Protein AF-A0A383EZB0-F1 (afdb_monomer_lite)

Structure (mmCIF, N/CA/C/O backbone):
data_AF-A0A383EZB0-F1
#
_entry.id   AF-A0A383EZB0-F1
#
loop_
_atom_site.group_PDB
_atom_site.id
_atom_site.type_symbol
_atom_site.label_atom_id
_atom_site.label_alt_id
_atom_site.label_comp_id
_atom_site.label_asym_id
_atom_site.label_entity_id
_atom_site.label_seq_id
_atom_site.pdbx_PDB_ins_code
_atom_site.Cartn_x
_atom_site.Cartn_y
_atom_site.Cartn_z
_atom_site.occupancy
_atom_site.B_iso_or_equiv
_atom_site.auth_seq_id
_atom_site.auth_comp_id
_atom_site.auth_asym_id
_atom_site.auth_atom_id
_atom_site.pdbx_PDB_model_num
ATOM 1 N N . MET A 1 1 ? 1.396 16.298 8.522 1.00 77.06 1 MET A N 1
ATOM 2 C CA . MET A 1 1 ? 2.085 14.997 8.335 1.00 77.06 1 MET A CA 1
ATOM 3 C C . MET A 1 1 ? 1.177 13.913 7.746 1.00 77.06 1 MET A C 1
ATOM 5 O O . MET A 1 1 ? 1.414 13.510 6.615 1.00 77.06 1 MET A O 1
ATOM 9 N N . GLN A 1 2 ? 0.131 13.459 8.454 1.00 80.75 2 GLN A N 1
ATOM 10 C CA . GLN A 1 2 ? -0.732 12.350 7.997 1.00 80.75 2 GLN A CA 1
ATOM 11 C C . GLN A 1 2 ? -1.345 12.574 6.601 1.00 80.75 2 GLN A C 1
ATOM 13 O O . GLN A 1 2 ? -1.314 11.677 5.764 1.00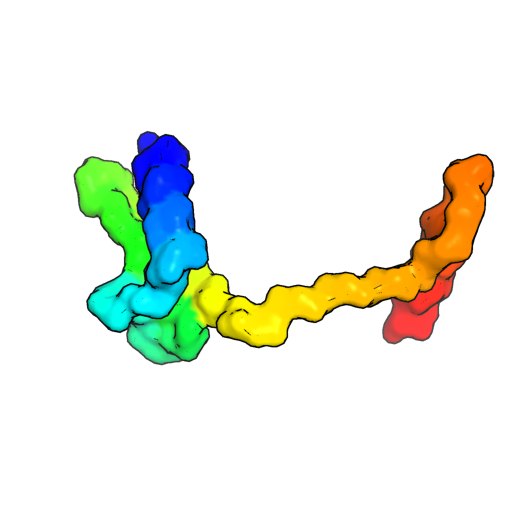 80.75 2 GLN A O 1
ATOM 18 N N . GLN A 1 3 ? -1.837 13.783 6.313 1.00 89.75 3 GLN A N 1
ATOM 19 C CA . GLN A 1 3 ? -2.406 14.123 5.001 1.00 89.75 3 GLN A CA 1
ATOM 20 C C . GLN A 1 3 ? -1.378 14.029 3.856 1.00 89.75 3 GLN A C 1
ATOM 22 O O . GLN A 1 3 ? -1.700 13.546 2.774 1.00 89.75 3 GLN A O 1
ATOM 27 N N . GLN A 1 4 ? -0.122 14.421 4.103 1.00 85.75 4 GLN A N 1
ATOM 28 C CA . GLN A 1 4 ? 0.953 14.344 3.105 1.00 85.75 4 GLN A CA 1
ATOM 29 C C . GLN A 1 4 ? 1.316 12.886 2.780 1.00 85.75 4 GLN A C 1
ATOM 31 O O . GLN A 1 4 ? 1.516 12.547 1.615 1.00 85.75 4 GLN A O 1
ATOM 36 N N . LEU A 1 5 ? 1.353 12.012 3.796 1.00 83.38 5 LEU A N 1
ATOM 37 C CA . LEU A 1 5 ? 1.570 10.573 3.606 1.00 83.38 5 LEU A CA 1
ATOM 38 C C . LEU A 1 5 ? 0.405 9.921 2.856 1.00 83.38 5 LEU A C 1
ATOM 40 O O . LEU A 1 5 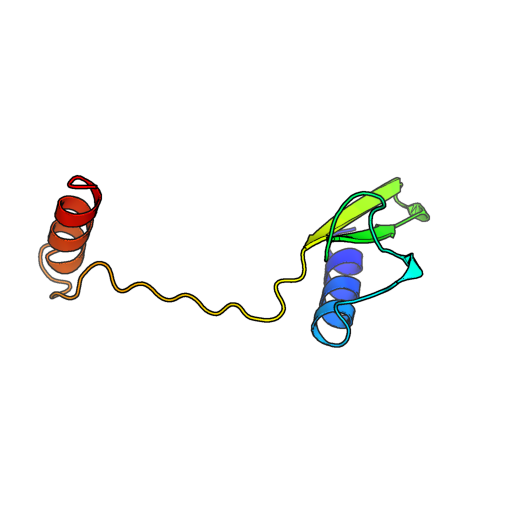? 0.652 9.183 1.908 1.00 83.38 5 LEU A O 1
ATOM 44 N N . LYS A 1 6 ? -0.849 10.238 3.216 1.00 87.19 6 LYS A N 1
ATOM 45 C CA . LYS A 1 6 ? -2.042 9.735 2.512 1.00 87.19 6 LYS A CA 1
ATOM 46 C C . LYS A 1 6 ? -2.018 10.086 1.025 1.00 87.19 6 LYS A C 1
ATOM 48 O O . LYS A 1 6 ? -2.242 9.210 0.196 1.00 87.19 6 LYS A O 1
ATOM 53 N N . LYS A 1 7 ? -1.683 11.336 0.686 1.00 91.75 7 LYS A N 1
ATOM 54 C CA . LYS A 1 7 ? -1.563 11.772 -0.712 1.00 91.75 7 LYS A CA 1
ATOM 55 C C . LYS A 1 7 ? -0.530 10.940 -1.479 1.00 91.75 7 LYS A C 1
ATOM 57 O O . LYS A 1 7 ? -0.835 10.436 -2.553 1.00 91.75 7 LYS A O 1
ATOM 62 N N . LYS A 1 8 ? 0.660 10.730 -0.906 1.00 87.88 8 LYS A N 1
ATOM 63 C CA . LYS A 1 8 ? 1.700 9.917 -1.554 1.00 87.88 8 LYS A CA 1
ATOM 64 C C . LYS A 1 8 ? 1.341 8.438 -1.641 1.00 87.88 8 LYS A C 1
ATOM 66 O O . LYS A 1 8 ? 1.661 7.811 -2.640 1.00 87.88 8 LYS A O 1
ATOM 71 N N . LEU A 1 9 ? 0.665 7.876 -0.643 1.00 88.62 9 LEU A N 1
ATOM 72 C CA . LEU A 1 9 ? 0.189 6.493 -0.710 1.00 88.62 9 LEU A CA 1
ATOM 73 C C . LEU A 1 9 ? -0.838 6.304 -1.830 1.00 88.62 9 LEU A C 1
ATOM 75 O O . LEU A 1 9 ? -0.752 5.316 -2.547 1.00 88.62 9 LEU A O 1
ATOM 79 N N . ALA A 1 10 ? -1.735 7.270 -2.052 1.00 89.75 10 ALA A N 1
ATOM 80 C CA . ALA A 1 10 ? -2.663 7.226 -3.182 1.00 89.75 10 ALA A CA 1
ATOM 81 C C . ALA A 1 10 ? -1.939 7.219 -4.544 1.00 89.75 10 ALA A C 1
ATOM 83 O O . ALA A 1 10 ? -2.376 6.537 -5.467 1.00 89.75 10 ALA A O 1
ATOM 84 N N . GLU A 1 11 ? -0.807 7.922 -4.667 1.00 90.88 11 GLU A N 1
ATOM 85 C CA . GLU A 1 11 ? 0.067 7.830 -5.849 1.00 90.88 11 GLU A CA 1
ATOM 86 C C . GLU A 1 11 ? 0.668 6.416 -5.985 1.00 90.88 11 GLU A C 1
ATOM 88 O O . GLU A 1 11 ? 0.697 5.862 -7.084 1.00 90.88 11 GLU A O 1
ATOM 93 N N . ARG A 1 12 ? 1.089 5.789 -4.874 1.00 90.00 12 ARG A N 1
ATOM 94 C CA . ARG A 1 12 ? 1.655 4.425 -4.876 1.00 90.00 12 ARG A CA 1
ATOM 95 C C . ARG A 1 12 ? 0.631 3.327 -5.119 1.00 90.00 12 ARG A C 1
ATOM 97 O O . ARG A 1 12 ? 1.014 2.284 -5.615 1.00 90.00 12 ARG A O 1
ATOM 104 N N . LEU A 1 13 ? -0.657 3.562 -4.894 1.00 85.75 13 LEU A N 1
ATOM 105 C CA . LEU A 1 13 ? -1.690 2.621 -5.338 1.00 85.75 13 LEU A CA 1
ATOM 106 C C . LEU A 1 13 ? -1.756 2.500 -6.871 1.00 85.75 13 LEU A C 1
ATOM 108 O O . LEU A 1 13 ? -2.136 1.453 -7.376 1.00 85.75 13 LEU A O 1
ATOM 112 N N . LYS A 1 14 ? -1.378 3.551 -7.614 1.00 88.12 14 LYS A N 1
ATOM 113 C CA . LYS A 1 14 ? -1.332 3.532 -9.089 1.00 88.12 14 LYS A CA 1
ATOM 114 C C . LYS A 1 14 ? 0.014 3.054 -9.628 1.00 88.12 14 LYS A C 1
ATOM 116 O O . LYS A 1 14 ? 0.074 2.418 -10.673 1.00 88.12 14 LYS A O 1
ATOM 121 N N . THR A 1 15 ? 1.099 3.393 -8.935 1.00 89.44 15 THR A N 1
ATOM 122 C CA . THR A 1 15 ? 2.463 2.997 -9.311 1.00 89.44 15 THR A CA 1
ATOM 123 C C . THR A 1 15 ? 3.224 2.560 -8.057 1.00 89.44 15 THR A C 1
ATOM 125 O O . THR A 1 15 ? 3.946 3.363 -7.454 1.00 89.44 15 THR A O 1
ATOM 128 N N . PRO A 1 16 ? 3.017 1.308 -7.610 1.00 90.06 16 PRO A N 1
ATOM 129 C CA . PRO A 1 16 ? 3.520 0.841 -6.319 1.00 90.06 16 PRO A CA 1
ATOM 130 C C . PRO A 1 16 ? 5.026 0.563 -6.325 1.00 90.06 16 PRO A C 1
ATOM 132 O O . PRO A 1 16 ? 5.697 0.811 -5.323 1.00 90.06 16 PRO A O 1
ATOM 135 N N . HIS A 1 17 ? 5.591 0.142 -7.457 1.00 92.56 17 HIS A N 1
ATOM 136 C CA . HIS A 1 17 ? 7.032 -0.065 -7.590 1.00 92.56 17 HIS A CA 1
ATOM 137 C C . HIS A 1 17 ? 7.736 1.223 -7.995 1.00 92.56 17 HIS A C 1
ATOM 139 O O . HIS A 1 17 ? 7.641 1.675 -9.134 1.00 92.56 17 HIS A O 1
ATOM 145 N N . VAL A 1 18 ? 8.498 1.805 -7.071 1.00 93.31 18 VAL A N 1
ATOM 146 C CA . VAL A 1 18 ? 9.266 3.027 -7.340 1.00 93.31 18 VAL A CA 1
ATOM 147 C C . VAL A 1 18 ? 10.741 2.772 -7.084 1.00 93.31 18 VAL A C 1
ATOM 149 O O . VAL A 1 18 ? 11.201 2.805 -5.945 1.00 93.31 18 VAL A O 1
ATOM 152 N N . ALA A 1 19 ? 11.494 2.521 -8.157 1.00 92.44 19 ALA A N 1
ATOM 153 C CA . ALA A 1 19 ? 12.887 2.075 -8.088 1.00 92.44 19 ALA A CA 1
ATOM 154 C C . ALA A 1 19 ? 13.807 2.960 -7.212 1.00 92.44 19 ALA A C 1
ATOM 156 O O . ALA A 1 19 ? 14.495 2.401 -6.356 1.00 92.44 19 ALA A O 1
ATOM 157 N N . PRO A 1 20 ? 13.774 4.311 -7.292 1.00 93.75 20 PRO A N 1
ATOM 158 C CA . PRO A 1 20 ? 14.598 5.172 -6.427 1.00 93.75 20 PRO A CA 1
ATOM 159 C C . PRO A 1 20 ? 14.270 5.074 -4.929 1.00 93.75 20 PRO A C 1
ATOM 161 O O . PRO A 1 20 ? 15.068 5.456 -4.067 1.00 93.75 20 PRO A O 1
ATOM 164 N N . ASP A 1 21 ? 13.07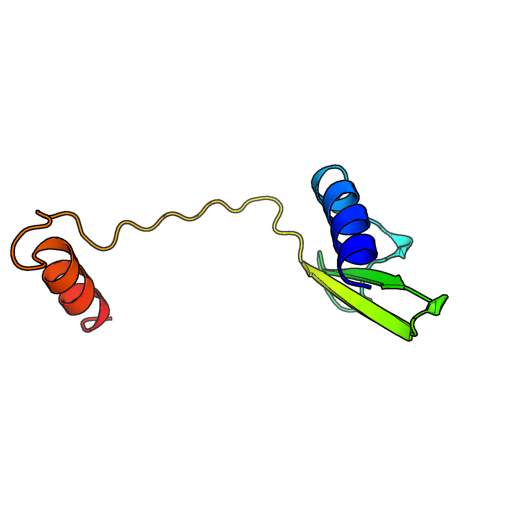0 4.593 -4.610 1.00 93.12 21 ASP A N 1
ATOM 165 C CA . ASP A 1 21 ? 12.564 4.468 -3.249 1.00 93.12 21 ASP A CA 1
ATOM 166 C C . ASP A 1 21 ? 12.735 3.050 -2.686 1.00 93.12 21 ASP A C 1
ATOM 168 O O . ASP A 1 21 ? 12.423 2.836 -1.511 1.00 93.12 21 ASP A O 1
ATOM 172 N N . ARG A 1 22 ? 13.264 2.096 -3.467 1.00 94.19 22 ARG A N 1
ATOM 173 C CA . ARG A 1 22 ? 13.484 0.716 -3.015 1.00 94.19 22 ARG A CA 1
ATOM 174 C C . ARG A 1 22 ? 14.370 0.684 -1.766 1.00 94.19 22 ARG A C 1
ATOM 176 O O . ARG A 1 22 ? 15.320 1.461 -1.588 1.00 94.19 22 ARG A O 1
ATOM 183 N N . VAL A 1 23 ? 14.020 -0.188 -0.833 1.00 91.38 23 VAL A N 1
ATOM 184 C CA . VAL A 1 23 ? 14.854 -0.490 0.327 1.00 91.38 23 VAL A CA 1
ATOM 185 C C . VAL A 1 23 ? 15.913 -1.497 -0.107 1.00 91.38 23 VAL A C 1
ATOM 187 O O . VAL A 1 23 ? 15.590 -2.568 -0.604 1.00 91.38 23 VAL A O 1
ATOM 190 N N . LEU A 1 24 ? 17.186 -1.121 0.033 1.00 90.75 24 LEU A N 1
ATOM 191 C CA . LEU A 1 24 ? 18.298 -2.007 -0.289 1.00 90.75 24 LEU A CA 1
ATOM 192 C C . LEU A 1 24 ? 18.260 -3.221 0.648 1.00 90.75 24 LEU A C 1
ATOM 194 O O . LEU A 1 24 ? 18.045 -3.048 1.846 1.00 90.75 24 LEU A O 1
ATOM 198 N N . GLY A 1 25 ? 18.456 -4.419 0.098 1.00 89.94 25 GLY A N 1
ATOM 199 C CA . GLY A 1 25 ? 18.405 -5.671 0.857 1.00 89.94 25 GLY A CA 1
ATOM 200 C C . GLY A 1 25 ? 16.995 -6.208 1.126 1.00 89.94 25 GLY A C 1
ATOM 201 O O . GLY A 1 25 ? 16.860 -7.154 1.892 1.00 89.94 25 GLY A O 1
ATOM 202 N N . ALA A 1 26 ? 15.952 -5.624 0.524 1.00 83.00 26 ALA A N 1
ATOM 203 C CA . ALA A 1 26 ? 14.585 -6.122 0.637 1.00 83.00 26 ALA A CA 1
ATOM 204 C C . ALA A 1 26 ? 13.858 -6.107 -0.720 1.00 83.00 26 ALA A C 1
ATOM 206 O O . ALA A 1 26 ? 13.930 -5.136 -1.485 1.00 83.00 26 ALA A O 1
ATOM 207 N N . ASP A 1 27 ? 13.126 -7.183 -1.001 1.00 86.19 27 ASP A N 1
ATOM 208 C CA . ASP A 1 27 ? 12.357 -7.340 -2.235 1.00 86.19 27 ASP A CA 1
ATOM 209 C C . ASP A 1 27 ? 10.958 -6.761 -2.106 1.00 86.19 27 ASP A C 1
ATOM 211 O O . ASP A 1 27 ? 10.288 -6.921 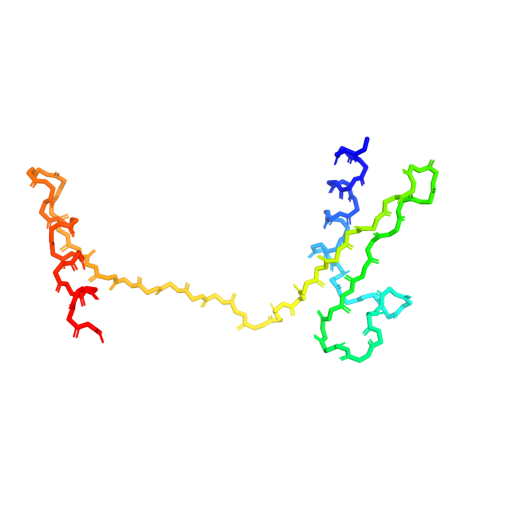-1.088 1.00 86.19 27 ASP A O 1
ATOM 215 N N . ASN A 1 28 ? 10.539 -6.035 -3.144 1.00 89.44 28 ASN A N 1
ATOM 216 C CA . ASN A 1 28 ? 9.256 -5.336 -3.207 1.00 89.44 28 ASN A CA 1
ATOM 217 C C . ASN A 1 28 ? 8.970 -4.408 -2.013 1.00 89.44 28 ASN A C 1
ATOM 219 O O . ASN A 1 28 ? 7.821 -4.062 -1.746 1.00 89.44 28 ASN A O 1
ATOM 223 N N . VAL A 1 29 ? 10.011 -3.957 -1.306 1.00 91.06 29 VAL A N 1
ATOM 224 C CA . VAL A 1 29 ? 9.905 -2.984 -0.216 1.00 91.06 29 VAL A CA 1
ATOM 225 C C . VAL A 1 29 ? 10.416 -1.622 -0.673 1.00 91.06 29 VAL A C 1
ATOM 227 O O . VAL A 1 29 ? 11.513 -1.486 -1.219 1.00 91.06 29 VAL A O 1
ATOM 230 N N . TYR A 1 30 ? 9.637 -0.584 -0.387 1.00 93.56 30 TYR A N 1
ATOM 231 C CA . TYR A 1 30 ? 9.880 0.788 -0.819 1.00 93.56 30 TYR A CA 1
ATOM 232 C C . TYR A 1 30 ? 9.636 1.774 0.323 1.00 93.56 30 TYR A C 1
ATOM 234 O O . TYR A 1 30 ? 8.959 1.463 1.303 1.00 93.56 30 TYR A O 1
ATOM 242 N N . LYS A 1 31 ? 10.186 2.989 0.214 1.00 92.25 31 LYS A N 1
ATOM 243 C CA . LYS A 1 31 ? 10.078 4.021 1.253 1.00 92.25 31 LYS A CA 1
ATOM 244 C C . LYS A 1 31 ? 9.611 5.375 0.717 1.00 92.25 31 LYS A C 1
ATOM 246 O O . LYS A 1 31 ? 10.147 5.887 -0.253 1.00 92.25 31 LYS A O 1
ATOM 251 N N . ILE A 1 32 ? 8.670 6.013 1.402 1.00 91.50 32 ILE A N 1
ATOM 252 C CA . ILE A 1 32 ? 8.260 7.404 1.187 1.00 91.50 32 ILE A CA 1
ATOM 253 C C . ILE A 1 32 ? 9.011 8.284 2.188 1.00 91.50 32 ILE A C 1
ATOM 255 O O . ILE A 1 32 ? 8.968 8.030 3.389 1.00 91.50 32 ILE A O 1
ATOM 259 N N . LYS A 1 33 ? 9.692 9.333 1.712 1.00 88.69 33 LYS A N 1
ATOM 260 C CA . LYS A 1 33 ? 10.477 10.264 2.545 1.00 88.69 33 LYS A CA 1
ATOM 261 C C . LYS A 1 33 ? 9.772 11.625 2.623 1.00 88.69 33 LYS A C 1
ATOM 263 O O . LYS A 1 33 ? 9.571 12.260 1.590 1.00 88.69 33 LYS A O 1
ATOM 268 N N . LEU A 1 34 ? 9.459 12.108 3.825 1.00 88.62 34 LEU A N 1
ATOM 269 C CA . LEU A 1 34 ? 8.996 13.480 4.077 1.00 88.62 34 LEU A CA 1
ATOM 270 C C . LEU A 1 34 ? 10.120 14.282 4.728 1.00 88.62 34 LEU A C 1
ATOM 272 O O . LEU A 1 34 ? 10.209 14.378 5.949 1.00 88.62 34 LEU A O 1
ATOM 276 N N . ARG A 1 35 ? 11.000 14.839 3.890 1.00 85.38 35 ARG A N 1
ATOM 277 C CA . ARG A 1 35 ? 12.249 15.481 4.331 1.00 85.38 35 ARG A CA 1
ATOM 278 C C . ARG A 1 35 ? 12.021 16.648 5.293 1.00 85.38 35 ARG A C 1
ATOM 280 O O . ARG A 1 35 ? 12.662 16.685 6.330 1.00 85.38 35 ARG A O 1
ATOM 287 N N . GLN A 1 36 ? 11.076 17.537 4.983 1.00 82.44 36 GLN A N 1
ATOM 288 C CA . GLN A 1 36 ? 10.792 18.728 5.800 1.00 82.44 36 GLN A CA 1
ATOM 289 C C . GLN A 1 36 ? 10.292 18.391 7.207 1.00 82.44 36 GLN A C 1
ATOM 291 O O . GLN A 1 36 ? 10.485 19.166 8.131 1.00 82.44 36 GLN A O 1
ATOM 296 N N . SER A 1 37 ? 9.646 17.236 7.371 1.00 78.50 37 SER A N 1
ATOM 297 C CA . SER A 1 37 ? 9.132 16.796 8.667 1.00 78.50 37 SER A CA 1
ATOM 298 C C . SER A 1 37 ? 10.007 15.722 9.320 1.00 78.50 37 SER A C 1
ATOM 300 O O . SER A 1 37 ? 9.708 15.319 10.433 1.00 78.50 37 SER A O 1
ATOM 302 N N . GLY A 1 38 ? 11.056 15.235 8.648 1.00 84.75 38 GLY A N 1
ATOM 303 C CA . GLY A 1 38 ? 11.971 14.227 9.193 1.00 84.75 38 GLY A CA 1
ATOM 304 C C . GLY A 1 38 ? 11.456 12.780 9.200 1.00 84.75 38 GLY A C 1
ATOM 305 O O . GLY A 1 38 ? 12.052 11.934 9.856 1.00 84.75 38 GLY A O 1
ATOM 306 N N . TYR A 1 39 ? 10.393 12.451 8.458 1.00 86.50 39 TYR A N 1
ATOM 307 C CA . TYR A 1 39 ? 9.759 11.123 8.524 1.00 86.50 39 TYR A CA 1
ATOM 308 C C . TYR A 1 39 ? 10.039 10.234 7.307 1.00 86.50 39 TYR A C 1
ATOM 310 O O . TYR A 1 39 ? 10.212 10.711 6.179 1.00 86.50 39 TYR A O 1
ATOM 318 N N . ARG A 1 40 ? 10.018 8.911 7.527 1.00 88.44 40 ARG A N 1
ATOM 319 C CA . ARG A 1 40 ? 10.019 7.878 6.480 1.00 88.44 40 ARG A CA 1
ATOM 320 C C . ARG A 1 40 ? 8.890 6.879 6.736 1.00 88.44 40 ARG A C 1
ATOM 322 O O . ARG A 1 40 ? 8.725 6.434 7.863 1.00 88.44 40 ARG A O 1
ATOM 329 N N . LEU A 1 41 ? 8.145 6.519 5.697 1.00 87.75 41 LEU A N 1
ATOM 330 C CA . LEU A 1 41 ? 7.157 5.438 5.719 1.00 87.75 41 LEU A CA 1
ATOM 331 C C . LEU A 1 41 ? 7.649 4.328 4.797 1.00 87.75 41 LEU A C 1
ATOM 333 O O . LEU A 1 41 ? 8.018 4.618 3.665 1.00 87.75 41 LEU A O 1
ATOM 337 N N . VAL A 1 42 ? 7.662 3.083 5.262 1.00 91.25 42 VAL A N 1
ATOM 338 C CA . VAL A 1 42 ? 8.087 1.915 4.477 1.00 91.25 42 VAL A CA 1
ATOM 339 C C . VAL A 1 42 ? 6.865 1.057 4.173 1.00 91.25 42 VAL A C 1
ATOM 341 O O . VAL A 1 42 ? 6.029 0.856 5.049 1.00 91.25 42 VAL A O 1
ATOM 344 N N . TYR A 1 43 ? 6.744 0.586 2.937 1.00 85.62 43 TYR A N 1
ATOM 345 C CA . TYR A 1 43 ? 5.653 -0.278 2.494 1.00 85.62 43 TYR A CA 1
ATOM 346 C C . TYR A 1 43 ? 6.201 -1.420 1.645 1.00 85.62 43 TYR A C 1
ATOM 348 O O . TYR A 1 43 ? 7.213 -1.265 0.960 1.00 85.62 43 TYR A O 1
ATOM 356 N N . ARG A 1 44 ? 5.526 -2.567 1.706 1.00 87.12 44 ARG A N 1
ATOM 357 C CA . ARG A 1 44 ? 5.775 -3.714 0.836 1.00 87.12 44 ARG A CA 1
ATOM 358 C C . ARG A 1 44 ? 4.656 -3.788 -0.189 1.00 87.12 44 ARG A C 1
ATOM 360 O O . ARG A 1 44 ? 3.492 -3.638 0.179 1.00 87.12 44 ARG A O 1
ATOM 367 N N . VAL A 1 45 ? 5.013 -4.014 -1.440 1.00 85.19 45 VAL A N 1
ATOM 368 C CA . VAL A 1 45 ? 4.059 -4.316 -2.501 1.00 85.19 45 VAL A CA 1
ATOM 369 C C . VAL A 1 45 ? 3.922 -5.829 -2.564 1.00 85.19 45 VAL A C 1
ATOM 371 O O . VAL A 1 45 ? 4.914 -6.557 -2.554 1.00 85.19 45 VAL A O 1
ATOM 374 N N . LEU A 1 46 ? 2.682 -6.288 -2.521 1.00 85.25 46 LEU A N 1
ATOM 375 C CA . LEU A 1 46 ? 2.326 -7.674 -2.757 1.00 85.25 46 LEU A CA 1
ATOM 376 C C . LEU A 1 46 ? 1.593 -7.677 -4.090 1.00 85.25 46 LEU A C 1
ATOM 378 O O . LEU A 1 46 ? 0.431 -7.281 -4.136 1.00 85.25 46 LEU A O 1
ATOM 382 N N . ASP A 1 47 ? 2.305 -8.039 -5.150 1.00 75.06 47 ASP A N 1
ATOM 383 C CA . ASP A 1 47 ? 1.814 -7.895 -6.526 1.00 75.06 47 ASP A CA 1
ATOM 384 C C . ASP A 1 47 ? 0.609 -8.807 -6.788 1.00 75.06 47 ASP A C 1
ATOM 386 O O . ASP A 1 47 ? -0.338 -8.405 -7.459 1.00 75.06 47 ASP A O 1
ATOM 390 N N . ASP A 1 48 ? 0.591 -9.976 -6.139 1.00 73.19 48 ASP A N 1
ATOM 391 C CA . ASP A 1 48 ? -0.298 -11.084 -6.496 1.00 73.19 48 ASP A CA 1
ATOM 392 C C . ASP A 1 48 ? -1.218 -11.584 -5.356 1.00 73.19 48 ASP A C 1
ATOM 394 O O . ASP A 1 48 ? -1.525 -12.774 -5.311 1.00 73.19 48 ASP A O 1
ATOM 398 N N . VAL A 1 49 ? -1.665 -10.757 -4.389 1.00 67.12 49 VAL A N 1
ATOM 399 C CA . VAL A 1 49 ? -2.371 -11.312 -3.201 1.00 67.12 49 VAL A CA 1
ATOM 400 C C . VAL A 1 49 ? -3.744 -10.702 -2.885 1.00 67.12 49 VAL A C 1
ATOM 402 O O . VAL A 1 49 ? -3.853 -9.632 -2.288 1.00 67.12 49 VAL A O 1
ATOM 405 N N . VAL A 1 50 ? -4.797 -11.492 -3.145 1.00 51.88 50 VAL A N 1
ATOM 406 C CA . VAL A 1 50 ? -6.071 -11.479 -2.401 1.00 51.88 50 VAL A CA 1
ATOM 407 C C . VAL A 1 50 ? -6.232 -12.840 -1.722 1.00 51.88 50 VAL A C 1
ATOM 409 O O . VAL A 1 50 ? -6.365 -13.854 -2.401 1.00 51.88 50 VAL A O 1
ATOM 412 N N . VAL A 1 51 ? -6.245 -12.871 -0.385 1.00 62.69 51 VAL A N 1
ATOM 413 C CA . VAL A 1 51 ? -6.525 -14.091 0.394 1.00 62.69 51 VAL A CA 1
ATOM 414 C C . VAL A 1 51 ? -7.734 -13.842 1.283 1.00 62.69 51 VAL A C 1
ATOM 416 O O . VAL A 1 51 ? -7.692 -13.019 2.197 1.00 62.69 51 VAL A O 1
ATOM 419 N N . VAL A 1 52 ? -8.817 -14.566 0.996 1.00 56.47 52 VAL A N 1
ATOM 420 C CA . VAL A 1 52 ? -10.036 -14.600 1.807 1.00 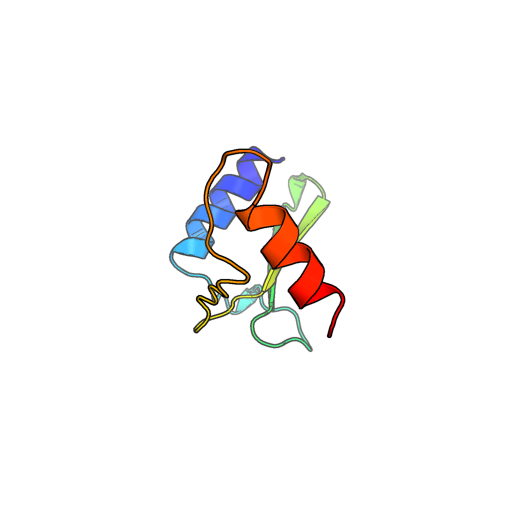56.47 52 VAL A CA 1
ATOM 421 C C . VAL A 1 52 ? -10.266 -16.038 2.242 1.00 56.47 52 VAL A C 1
ATOM 423 O O . VAL A 1 52 ? -10.721 -16.871 1.460 1.00 56.47 52 VAL A O 1
ATOM 426 N N . THR A 1 53 ? -9.959 -16.320 3.504 1.00 58.34 53 THR A N 1
ATOM 427 C CA . THR A 1 53 ? -10.192 -17.632 4.109 1.00 58.34 53 THR A CA 1
ATOM 428 C C . THR A 1 53 ? -11.485 -17.589 4.911 1.00 58.34 53 THR A C 1
ATOM 430 O O . THR A 1 53 ? -11.601 -16.869 5.904 1.00 58.34 53 THR A O 1
ATOM 433 N N . VAL A 1 54 ? -12.484 -18.356 4.477 1.00 80.50 54 VAL A N 1
ATOM 434 C CA . VAL A 1 54 ? -13.762 -18.472 5.185 1.00 80.50 54 VAL A CA 1
ATOM 435 C C . VAL A 1 54 ? -13.616 -19.490 6.313 1.00 80.50 54 VAL A C 1
ATOM 437 O O . VAL A 1 54 ? -13.620 -20.693 6.084 1.00 80.50 54 VAL A O 1
ATOM 440 N N . ILE A 1 55 ? -13.511 -18.993 7.544 1.00 81.44 55 ILE A N 1
ATOM 441 C CA . ILE A 1 55 ? -13.285 -19.815 8.746 1.00 81.44 55 ILE A CA 1
ATOM 442 C C . ILE A 1 55 ? -14.574 -20.526 9.208 1.00 81.44 55 ILE A C 1
ATOM 444 O O . ILE A 1 55 ? -14.571 -21.691 9.619 1.00 81.44 55 ILE A O 1
ATOM 448 N N . ALA A 1 56 ? -15.721 -19.845 9.131 1.00 75.44 56 ALA A N 1
ATOM 449 C CA . ALA A 1 56 ? -17.031 -20.444 9.371 1.00 75.44 56 ALA A CA 1
ATOM 450 C C . ALA A 1 56 ? -18.169 -19.590 8.804 1.00 75.44 56 ALA A C 1
ATOM 452 O O . ALA A 1 56 ? -18.080 -18.367 8.753 1.00 75.44 56 ALA A O 1
ATOM 453 N N . VAL A 1 57 ? -19.280 -20.251 8.473 1.00 83.88 57 VAL A N 1
ATOM 454 C CA . VAL A 1 57 ? -20.562 -19.625 8.124 1.00 83.88 57 VAL A CA 1
ATOM 455 C C . VAL A 1 57 ? -21.636 -20.161 9.075 1.00 83.88 57 VAL A C 1
ATOM 457 O O . VAL A 1 57 ? -21.653 -21.353 9.393 1.00 83.88 57 VAL A O 1
ATOM 460 N N . GLY A 1 58 ? -22.515 -19.285 9.564 1.00 80.75 58 GLY A N 1
ATOM 461 C CA . GLY A 1 58 ? -23.590 -19.627 10.497 1.00 80.75 58 GLY A CA 1
ATOM 462 C C . GLY A 1 58 ? -24.526 -18.446 10.743 1.00 80.75 58 GLY A C 1
ATOM 463 O O . GLY A 1 58 ? -24.296 -17.348 10.233 1.00 80.75 58 GLY A O 1
ATOM 464 N N . LYS A 1 59 ? -25.588 -18.653 11.524 1.00 76.00 59 LYS A N 1
ATOM 465 C CA . LYS A 1 59 ? -26.528 -17.574 11.838 1.00 76.00 59 LYS A CA 1
ATOM 466 C C . LYS A 1 59 ? -25.915 -16.542 12.795 1.00 76.00 59 LYS A C 1
ATOM 468 O O . LYS A 1 59 ? -25.019 -16.850 13.585 1.00 76.00 59 LYS A O 1
ATOM 473 N N . ARG A 1 60 ? -26.448 -15.311 12.753 1.00 74.56 60 ARG A N 1
ATOM 474 C CA . ARG A 1 60 ? -26.102 -14.229 13.699 1.00 74.56 60 ARG A CA 1
ATOM 475 C C . ARG A 1 60 ? -26.597 -14.537 15.112 1.00 74.56 60 ARG A C 1
ATOM 477 O O . ARG A 1 60 ? -25.954 -14.158 16.089 1.00 74.56 60 ARG A O 1
ATOM 484 N N . GLU A 1 61 ? -27.746 -15.201 15.222 1.00 83.88 61 GLU A N 1
ATOM 485 C CA . GLU A 1 61 ? -28.342 -15.522 16.514 1.00 83.88 61 GLU A CA 1
ATOM 486 C C . GLU A 1 61 ? -27.402 -16.385 17.363 1.00 83.88 61 GLU A C 1
ATOM 488 O O . GLU A 1 61 ? -26.726 -17.286 16.866 1.00 83.88 61 GLU A O 1
ATOM 493 N N . ARG A 1 62 ? -27.332 -16.075 18.663 1.00 85.38 62 ARG A N 1
ATOM 494 C CA . ARG A 1 62 ? -26.521 -16.806 19.655 1.00 85.38 62 ARG A CA 1
ATOM 495 C C . ARG A 1 62 ? -25.039 -16.963 19.286 1.00 85.38 62 ARG A C 1
ATOM 497 O O . ARG A 1 62 ? -24.357 -17.815 19.871 1.00 85.38 62 ARG A O 1
ATOM 504 N N . ASN A 1 63 ? -24.545 -16.126 18.372 1.00 80.06 63 ASN A N 1
ATOM 505 C CA . ASN A 1 63 ? -23.169 -16.105 17.891 1.00 80.06 63 ASN A CA 1
ATOM 506 C C . ASN A 1 63 ? -22.718 -17.434 17.264 1.00 80.06 63 ASN A C 1
ATOM 508 O O . ASN A 1 63 ? -21.570 -17.839 17.426 1.00 80.06 63 ASN A O 1
ATOM 512 N N . GLU A 1 64 ? -23.612 -18.136 16.569 1.00 82.19 64 GLU A N 1
ATOM 513 C CA . GLU A 1 64 ? -23.336 -19.473 16.033 1.00 82.19 64 GLU A CA 1
ATOM 514 C C . GLU A 1 64 ? -22.155 -19.494 15.048 1.00 82.19 64 GLU A C 1
ATOM 516 O O . GLU A 1 64 ? -21.271 -20.347 15.165 1.0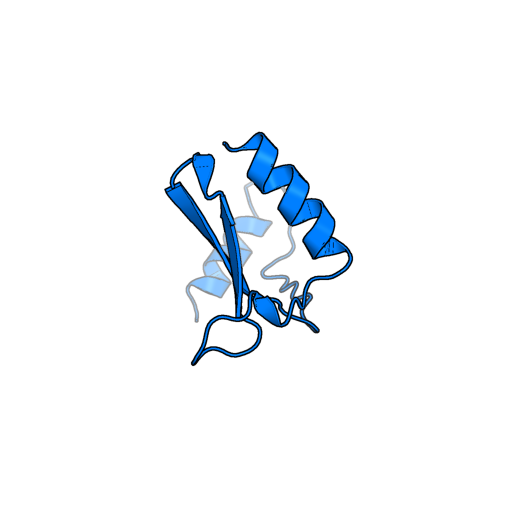0 82.19 64 GLU A O 1
ATOM 521 N N . ALA A 1 65 ? -22.106 -18.529 14.121 1.00 82.94 65 ALA A N 1
ATOM 522 C CA . ALA A 1 65 ? -20.994 -18.380 13.180 1.00 82.94 65 ALA A CA 1
ATOM 523 C C . ALA A 1 65 ? -19.650 -18.210 13.907 1.00 82.94 65 ALA A C 1
ATOM 525 O O . ALA A 1 65 ? -18.669 -18.867 13.566 1.00 82.94 65 ALA A O 1
ATOM 526 N N . TYR A 1 66 ? -19.628 -17.389 14.960 1.00 78.12 66 TYR A N 1
ATOM 527 C CA . TYR A 1 66 ? -18.420 -17.105 15.732 1.00 78.12 66 TYR A CA 1
ATOM 528 C C . TYR A 1 66 ? -17.965 -18.304 16.554 1.00 78.12 66 TYR A C 1
ATOM 530 O O . TYR A 1 66 ? -16.795 -18.659 16.521 1.00 78.12 66 TYR A O 1
ATOM 538 N N . LYS A 1 67 ? -18.888 -18.979 17.243 1.00 89.44 67 LYS A N 1
ATOM 539 C CA . LYS A 1 67 ? -18.561 -20.170 18.039 1.00 89.44 67 LYS A CA 1
ATOM 540 C C . LYS A 1 67 ? -17.960 -21.276 17.174 1.00 89.44 67 LYS A C 1
ATOM 542 O O . LYS A 1 67 ? -17.005 -21.927 17.583 1.00 89.44 67 LYS A O 1
ATOM 547 N N . LYS A 1 68 ? -18.499 -21.467 15.966 1.00 83.38 68 LYS A N 1
ATOM 548 C CA . LYS A 1 68 ? -17.967 -22.423 14.985 1.00 83.38 68 LYS A CA 1
ATOM 549 C C . LYS A 1 68 ? -16.609 -21.993 14.430 1.00 83.38 68 LYS A C 1
ATOM 551 O O . LYS A 1 68 ? -15.770 -22.861 14.227 1.00 83.38 68 LYS A O 1
ATOM 556 N N . ALA A 1 69 ? -16.403 -20.697 14.187 1.00 90.25 69 ALA A N 1
ATOM 557 C CA . ALA A 1 69 ? -15.114 -20.176 13.739 1.00 90.25 69 ALA A CA 1
ATOM 558 C C . ALA A 1 69 ? -14.028 -20.394 14.798 1.00 90.25 69 ALA A C 1
ATOM 560 O O . ALA A 1 69 ? -13.008 -20.997 14.495 1.00 90.25 69 ALA A O 1
ATOM 561 N N . LEU A 1 70 ? -14.288 -19.985 16.043 1.00 88.31 70 LEU A N 1
ATOM 562 C CA . LEU A 1 70 ? -13.328 -20.074 17.147 1.00 88.31 70 LEU A CA 1
ATOM 563 C C . LEU A 1 70 ? -12.907 -21.517 17.422 1.00 88.31 70 LEU A C 1
ATOM 565 O O . LEU A 1 70 ? -11.724 -21.816 17.428 1.00 88.31 70 LEU A O 1
ATOM 569 N N . LYS A 1 71 ? -13.868 -22.444 17.486 1.00 90.50 71 LYS A N 1
ATOM 570 C CA . LYS A 1 71 ? -13.565 -23.868 17.681 1.00 90.50 71 LYS A CA 1
ATOM 571 C C . LYS A 1 71 ? -12.649 -24.457 16.596 1.00 90.50 71 LYS A C 1
ATOM 573 O O . LYS A 1 71 ? -11.917 -25.397 16.877 1.00 90.50 71 LYS A O 1
ATOM 578 N N . ARG A 1 72 ? -12.747 -23.981 15.349 1.00 81.94 72 ARG A N 1
ATOM 579 C CA . ARG A 1 72 ? -11.908 -24.464 14.238 1.00 81.94 72 ARG A CA 1
ATOM 580 C C . ARG A 1 72 ? -10.516 -23.845 14.246 1.00 81.94 72 ARG A C 1
ATOM 582 O O . ARG A 1 72 ? -9.602 -24.500 13.778 1.00 81.94 72 ARG A O 1
ATOM 589 N N . LEU A 1 73 ? -10.384 -22.630 14.776 1.00 81.94 73 LEU A N 1
ATOM 590 C CA . LEU A 1 73 ? -9.094 -21.968 14.968 1.00 81.94 73 LEU A CA 1
ATOM 591 C C . LEU A 1 73 ? -8.328 -22.548 16.164 1.00 81.94 73 LEU A C 1
ATOM 593 O O . LEU A 1 73 ? -7.119 -22.668 16.091 1.00 81.94 73 LEU A O 1
ATOM 597 N N . ASP A 1 74 ? -9.021 -22.962 17.230 1.00 77.94 74 ASP A N 1
ATOM 598 C CA . ASP A 1 74 ? -8.392 -23.596 18.405 1.00 77.94 74 ASP A CA 1
ATOM 599 C C . ASP A 1 74 ? -7.885 -25.031 18.130 1.00 77.94 74 ASP A C 1
ATOM 601 O O . ASP A 1 74 ? -7.267 -25.649 18.995 1.00 77.94 74 ASP A O 1
ATOM 605 N N . ALA A 1 75 ? -8.219 -25.597 16.965 1.00 62.50 75 ALA A N 1
ATOM 606 C CA . ALA A 1 75 ? -7.828 -26.941 16.537 1.00 62.50 75 ALA A CA 1
ATOM 607 C C . ALA A 1 75 ? -6.638 -26.950 15.553 1.00 62.50 75 ALA A C 1
ATOM 609 O O . ALA A 1 75 ? -6.243 -28.034 15.118 1.00 62.50 75 ALA A O 1
ATOM 610 N N . GLU A 1 76 ? -6.116 -25.772 15.191 1.00 52.09 76 GLU A N 1
ATOM 611 C CA . GLU A 1 76 ? -4.821 -25.585 14.512 1.00 52.09 76 GLU A CA 1
ATOM 612 C C . GLU A 1 76 ? -3.677 -25.513 15.533 1.00 52.09 76 GLU A C 1
ATOM 614 O O . GLU A 1 76 ? -2.592 -26.053 15.215 1.00 52.09 76 GLU A O 1
#

Radius of gyration: 19.7 Å; chains: 1; bounding box: 47×46×29 Å

Sequence (76 aa):
MQQQLKKKLAERLKTPHVAPDRVLGADNVYKIKLRQSGYRLVYRVLDDVVVVTVIAVGKRERNEAYKKALKRLDAE

Secondary structure (DSSP, 8-state):
-HHHHHHHHHHHHHS---GGGBPTT-TTEEEEEEGGGTEEEEEE--TT-----------SGGGHHHHHHHHHHTT-

InterPro domains:
  IPR007712 Toxin-antitoxin system, RelE/ParE toxin family [PF05016] (2-63)
  IPR035093 Toxin-antitoxin system, RelE/ParE toxin domain superfamily [G3DSA:3.30.2310.20] (1-74)
  IPR035093 Toxin-antitoxin system, RelE/ParE toxin domain superfamily [SSF143011] (2-61)

pLDDT: mean 83.53, std 9.51, range [51.88, 94.19]

Foldseek 3Di:
DVVVVVVVVVVCVVVVDDPVQDDPPDPQKGWDDDPVVGDIDIDHDDPDDDDDDQQADDDPPPCPRVVSSVVSVVVD

Organism: NCBI:txid408172